Protein AF-A0A9D6WHY3-F1 (afdb_monomer)

pLDDT: mean 77.27, std 16.1, range [36.31, 94.44]

Sequence (104 aa):
MLLSKRPSTLPDSPIEQLHNYYERKVIDAVRARNLAVDGDTFVDIVCIALNELPAKYIRHDVDMAFYSDPTELAAMNAKVERAIDLAVGRVASAQWGRGNESGA

Nearest PDB structures (foldseek):
  4wai-assembly2_C  TM=5.567E-01  e=8.431E-02  Bacillus subtilis subsp. subtilis str. 168
  3t6g-assembly2_D  TM=3.092E-01  e=9.379E+00  Homo sapiens

Secondary structure (DSSP, 8-state):
-------S--S--TTTT-EETHHHHHHHHHHHTT--SSHHHHHHHHHHHHHHSPP-EES-HHHHHHHS-HHHHHHHHHHHHHHHHHHHHHHHHHHHHHTTSS--

Mean predicted aligned error: 10.49 Å

Structure (mmCIF, N/CA/C/O backbone):
data_AF-A0A9D6WHY3-F1
#
_entry.id   AF-A0A9D6WHY3-F1
#
loop_
_atom_site.group_PDB
_atom_site.id
_atom_site.type_symbol
_atom_site.label_atom_id
_atom_site.label_alt_id
_atom_site.label_comp_id
_atom_site.label_asym_id
_atom_site.label_entity_id
_atom_site.label_seq_id
_atom_site.pdbx_PDB_ins_code
_atom_site.Cartn_x
_atom_site.Cartn_y
_atom_site.Cartn_z
_atom_site.occupancy
_atom_site.B_iso_or_equiv
_atom_site.auth_seq_id
_atom_site.auth_comp_id
_atom_site.auth_asym_id
_atom_site.auth_atom_id
_atom_site.pdbx_PDB_model_num
ATOM 1 N N . MET A 1 1 ? 22.311 23.045 -5.865 1.00 39.00 1 MET A N 1
ATOM 2 C CA . MET A 1 1 ? 21.759 23.208 -4.501 1.00 39.00 1 MET A CA 1
ATOM 3 C C . MET A 1 1 ? 21.792 21.855 -3.815 1.00 39.00 1 MET A C 1
ATOM 5 O O . MET A 1 1 ? 21.425 20.866 -4.429 1.00 39.00 1 MET A O 1
ATOM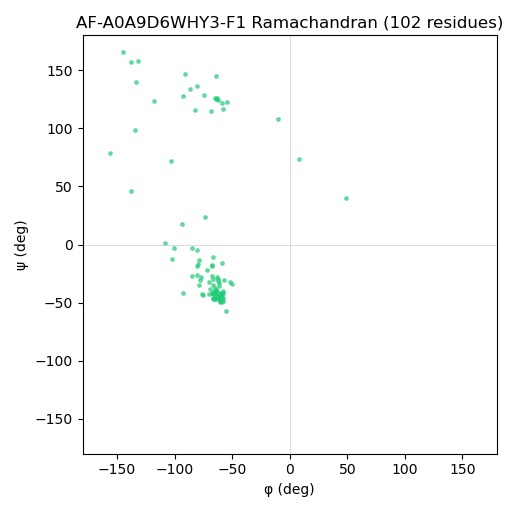 9 N N . LEU A 1 2 ? 22.353 21.814 -2.609 1.00 45.25 2 LEU A N 1
ATOM 10 C CA . LEU A 1 2 ? 22.738 20.611 -1.871 1.00 45.25 2 LEU A CA 1
ATOM 11 C C . LEU A 1 2 ? 21.513 19.798 -1.417 1.00 45.25 2 LEU A C 1
ATOM 13 O O . LEU A 1 2 ? 20.802 20.232 -0.520 1.00 45.25 2 LEU A O 1
ATOM 17 N N . LEU A 1 3 ? 21.333 18.584 -1.937 1.00 50.06 3 LEU A N 1
ATOM 18 C CA . LEU A 1 3 ? 20.670 17.510 -1.189 1.00 50.06 3 LEU A CA 1
ATOM 19 C C . LEU A 1 3 ? 21.763 16.565 -0.702 1.00 50.06 3 LEU A C 1
ATOM 21 O O . LEU A 1 3 ? 22.004 15.480 -1.224 1.00 50.06 3 LEU A O 1
ATOM 25 N N . SER A 1 4 ? 22.488 17.093 0.286 1.00 45.47 4 SER A N 1
ATOM 26 C CA . SER A 1 4 ? 23.401 16.342 1.12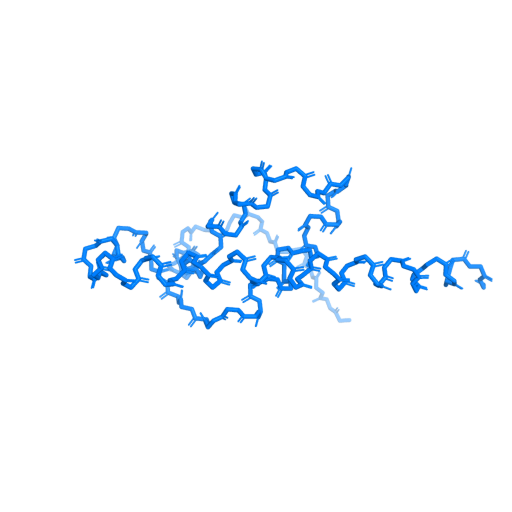7 1.00 45.47 4 SER A CA 1
ATOM 27 C C . SER A 1 4 ? 22.630 15.184 1.749 1.00 45.47 4 SER A C 1
ATOM 29 O O . SER A 1 4 ? 21.593 15.391 2.380 1.00 45.47 4 SER A O 1
ATOM 31 N N . LYS A 1 5 ? 23.140 13.979 1.495 1.00 50.47 5 LYS A N 1
ATOM 32 C CA . LYS A 1 5 ? 22.901 12.716 2.197 1.00 50.47 5 LYS A CA 1
ATOM 33 C C . LYS A 1 5 ? 22.134 12.925 3.508 1.00 50.47 5 LYS A C 1
ATOM 35 O O . LYS A 1 5 ? 22.708 13.440 4.465 1.00 50.47 5 LYS A O 1
ATOM 40 N N . ARG A 1 6 ? 20.855 12.525 3.556 1.00 52.81 6 ARG A N 1
ATOM 41 C CA . ARG A 1 6 ? 20.142 12.415 4.836 1.00 52.81 6 ARG A CA 1
ATOM 42 C C . ARG A 1 6 ? 20.938 11.426 5.697 1.00 52.81 6 ARG A C 1
ATOM 44 O O . ARG A 1 6 ? 21.090 10.281 5.269 1.00 52.81 6 ARG A O 1
ATOM 51 N N . PRO A 1 7 ? 21.504 11.845 6.838 1.00 47.41 7 PRO A N 1
ATOM 52 C CA . PRO A 1 7 ? 22.205 10.926 7.718 1.00 47.41 7 PRO A CA 1
ATOM 53 C C . PRO A 1 7 ? 21.191 9.908 8.248 1.00 47.41 7 PRO A C 1
ATOM 55 O O . PRO A 1 7 ? 20.144 10.274 8.774 1.00 47.41 7 PRO A O 1
ATOM 58 N N . SER A 1 8 ? 21.495 8.629 8.054 1.00 56.62 8 SER A N 1
ATOM 59 C CA . SER A 1 8 ? 20.616 7.473 8.251 1.00 56.62 8 SER A CA 1
ATOM 60 C C . SER A 1 8 ? 20.345 7.095 9.713 1.00 56.62 8 SER A C 1
ATOM 62 O O . SER A 1 8 ? 20.020 5.947 9.981 1.00 56.62 8 SER A O 1
ATOM 64 N N . THR A 1 9 ? 20.468 8.023 10.661 1.00 59.62 9 THR A N 1
ATOM 65 C CA . THR A 1 9 ? 20.156 7.785 12.078 1.00 59.62 9 THR A CA 1
ATOM 66 C C . THR A 1 9 ? 19.829 9.115 12.764 1.00 59.62 9 THR A C 1
ATOM 68 O O . THR A 1 9 ? 20.684 9.696 13.439 1.00 59.62 9 THR A O 1
ATOM 71 N N . LEU A 1 10 ? 18.613 9.635 12.574 1.00 56.22 10 LEU A N 1
ATOM 72 C CA . LEU A 1 10 ? 18.037 10.518 13.588 1.00 56.22 10 LEU A CA 1
ATOM 73 C C . LEU A 1 10 ? 17.467 9.632 14.711 1.00 56.22 10 LEU A C 1
ATOM 75 O O . LEU A 1 10 ? 16.860 8.609 14.408 1.00 56.22 10 LEU A O 1
ATOM 79 N N . PRO A 1 11 ? 17.684 9.974 15.991 1.00 54.66 11 PRO A N 1
ATOM 80 C CA . PRO A 1 11 ? 17.040 9.282 17.102 1.00 54.66 11 PRO A CA 1
ATOM 81 C C . PRO A 1 11 ? 15.524 9.489 17.017 1.00 54.66 11 PRO A C 1
ATOM 83 O O . PRO A 1 11 ? 15.092 10.638 16.922 1.00 54.66 11 PRO A O 1
ATOM 86 N N . ASP A 1 12 ? 14.776 8.379 17.025 1.00 60.88 12 ASP A N 1
ATOM 87 C CA . ASP A 1 12 ? 13.312 8.233 17.061 1.00 60.88 12 ASP A CA 1
ATOM 88 C C . ASP A 1 12 ? 12.544 9.549 1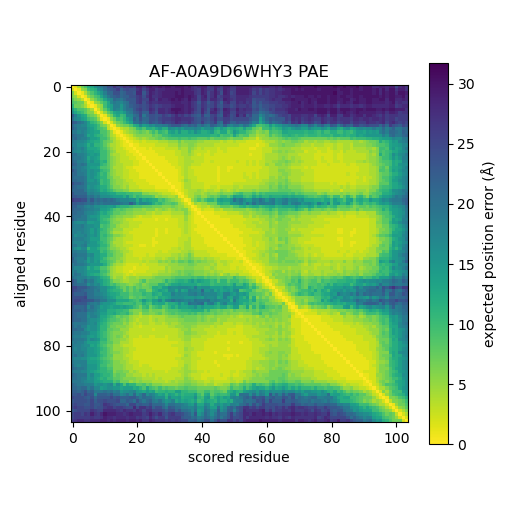6.897 1.00 60.88 12 ASP A C 1
ATOM 90 O O . ASP A 1 12 ? 11.980 10.096 17.854 1.00 60.88 12 ASP A O 1
ATOM 94 N N . SER A 1 13 ? 12.523 10.091 15.675 1.00 63.47 13 SER A N 1
ATOM 95 C CA . SER A 1 13 ? 11.670 11.244 15.426 1.00 63.47 13 SER A CA 1
ATOM 96 C C . SER A 1 13 ? 10.230 10.762 15.590 1.00 63.47 13 SER A C 1
ATOM 98 O O . SER A 1 13 ? 9.832 9.807 14.921 1.00 63.47 13 SER A O 1
ATOM 100 N N . PRO A 1 14 ? 9.397 11.397 16.432 1.00 65.75 14 PRO A N 1
ATOM 101 C CA . PRO A 1 14 ? 8.013 10.964 16.625 1.00 65.75 14 PRO A CA 1
ATOM 102 C C . PRO A 1 14 ? 7.199 10.972 15.318 1.00 65.75 14 PRO A C 1
ATOM 104 O O . PRO A 1 14 ? 6.146 10.344 15.246 1.00 65.75 14 PRO A O 1
ATOM 107 N N . ILE A 1 15 ? 7.699 11.649 14.279 1.00 71.12 15 ILE A N 1
ATOM 108 C CA . ILE A 1 15 ? 7.117 11.702 12.936 1.00 71.12 15 ILE A CA 1
ATOM 109 C C . ILE A 1 15 ? 7.401 10.420 12.134 1.00 71.12 15 ILE A C 1
ATOM 111 O O . ILE A 1 15 ? 6.579 10.051 11.308 1.00 71.12 15 ILE A O 1
ATOM 115 N N . GLU A 1 16 ? 8.495 9.694 12.389 1.00 71.81 16 GLU A N 1
ATOM 116 C CA . GLU A 1 16 ? 8.810 8.423 11.700 1.00 71.81 16 GLU A CA 1
ATOM 117 C C . GLU A 1 16 ? 7.828 7.299 12.056 1.00 71.81 16 GLU A C 1
ATOM 119 O O . GLU A 1 16 ? 7.713 6.312 11.337 1.00 71.81 16 GLU A O 1
ATOM 124 N N . GLN A 1 17 ? 7.084 7.466 13.151 1.00 78.44 17 GLN A N 1
ATOM 125 C CA . GLN A 1 17 ? 6.012 6.555 13.545 1.00 78.44 17 GLN A CA 1
ATOM 126 C C . GLN A 1 17 ? 4.723 6.812 12.747 1.00 78.44 17 GLN A C 1
ATOM 128 O O . GLN A 1 17 ? 3.847 5.952 12.722 1.00 78.44 17 GLN A O 1
ATOM 133 N N . LEU A 1 18 ? 4.588 7.972 12.089 1.00 85.12 18 LEU A N 1
ATOM 134 C CA . LEU A 1 18 ? 3.437 8.291 11.248 1.00 85.12 18 LEU A CA 1
ATOM 135 C C . LEU A 1 18 ? 3.614 7.670 9.865 1.00 85.12 18 LEU A C 1
ATOM 137 O O . LEU A 1 18 ? 4.488 8.063 9.098 1.00 85.12 18 LEU A O 1
ATOM 141 N N . HIS A 1 19 ? 2.734 6.740 9.532 1.00 86.94 19 HIS A N 1
ATOM 142 C CA . HIS A 1 19 ? 2.730 6.051 8.247 1.00 86.94 19 HIS A CA 1
ATOM 143 C C . HIS A 1 19 ? 1.299 5.919 7.740 1.00 86.94 19 HIS A C 1
ATOM 145 O O . HIS A 1 19 ? 0.337 6.004 8.512 1.00 86.94 19 HIS A O 1
ATOM 151 N N . ASN A 1 20 ? 1.129 5.758 6.430 1.00 89.81 20 ASN A N 1
ATOM 152 C CA . ASN A 1 20 ? -0.189 5.512 5.873 1.00 89.81 20 ASN A CA 1
ATOM 153 C C . ASN A 1 20 ? -0.601 4.064 6.177 1.00 89.81 20 ASN A C 1
ATOM 155 O O . ASN A 1 20 ? 0.123 3.116 5.885 1.00 89.81 20 ASN A O 1
ATOM 159 N N . TYR A 1 21 ? -1.798 3.893 6.734 1.00 88.75 21 TYR A N 1
ATOM 160 C CA . TYR A 1 21 ? -2.386 2.602 7.089 1.00 88.75 21 TYR A CA 1
ATOM 161 C C . TYR A 1 21 ? -2.342 1.580 5.944 1.00 88.75 21 TYR A C 1
ATOM 163 O O . TYR A 1 21 ? -2.211 0.374 6.162 1.00 88.75 21 TYR A O 1
ATOM 171 N N . TYR A 1 22 ? -2.465 2.052 4.703 1.00 90.56 22 TYR A N 1
ATOM 172 C CA . TYR A 1 22 ? -2.480 1.179 3.537 1.00 90.56 22 TYR A CA 1
ATOM 173 C C . TYR A 1 22 ? -1.091 0.698 3.100 1.00 90.56 22 TYR A C 1
ATOM 175 O O . TYR A 1 22 ? -1.034 -0.252 2.325 1.00 90.56 22 TYR A O 1
ATOM 183 N N . GLU A 1 23 ? 0.012 1.278 3.591 1.00 90.31 23 GLU A N 1
ATOM 184 C CA . GLU A 1 23 ? 1.376 0.930 3.154 1.00 90.31 23 GLU A CA 1
ATOM 185 C C . GLU A 1 23 ? 1.658 -0.561 3.297 1.00 90.31 23 GLU A C 1
ATOM 187 O O . GLU A 1 23 ? 1.936 -1.240 2.307 1.00 90.31 23 GLU A O 1
ATOM 192 N N . ARG A 1 24 ? 1.507 -1.095 4.513 1.00 89.19 24 ARG A N 1
ATOM 193 C CA . ARG A 1 24 ? 1.762 -2.511 4.796 1.00 89.19 24 ARG A CA 1
ATOM 194 C C . ARG A 1 24 ? 0.851 -3.419 3.967 1.00 89.19 24 ARG A C 1
ATOM 196 O O . ARG A 1 24 ? 1.322 -4.359 3.340 1.00 89.19 24 ARG A O 1
ATOM 203 N N . LYS A 1 25 ? -0.443 -3.085 3.898 1.00 89.75 25 LYS A N 1
ATOM 204 C CA . LYS A 1 25 ? -1.452 -3.855 3.152 1.00 89.75 25 LYS A CA 1
ATOM 205 C C . LYS A 1 25 ? -1.134 -3.939 1.663 1.00 89.75 25 LYS A C 1
ATOM 207 O O . LYS A 1 25 ? -1.212 -5.020 1.092 1.00 89.75 25 LYS A O 1
ATOM 212 N N . VAL A 1 26 ? -0.780 -2.813 1.046 1.00 91.81 26 VAL A N 1
ATOM 213 C CA . VAL A 1 26 ? -0.427 -2.753 -0.376 1.00 91.8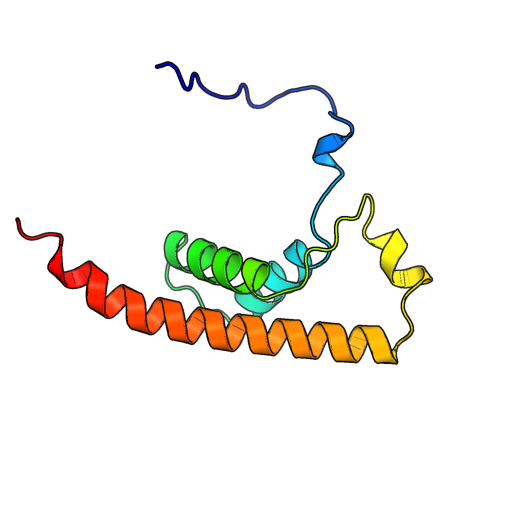1 26 VAL A CA 1
ATOM 214 C C . VAL A 1 26 ? 0.865 -3.528 -0.629 1.00 91.81 26 VAL A C 1
ATOM 216 O O . VAL A 1 26 ? 0.902 -4.355 -1.533 1.00 91.81 26 VAL A O 1
ATOM 219 N N . ILE A 1 27 ? 1.900 -3.319 0.189 1.00 91.62 27 ILE A N 1
ATOM 220 C CA . ILE A 1 27 ? 3.188 -4.022 0.068 1.00 91.62 27 ILE A CA 1
ATOM 221 C C . ILE A 1 27 ? 2.994 -5.539 0.153 1.00 91.62 27 ILE A C 1
ATOM 223 O O . ILE A 1 27 ? 3.494 -6.272 -0.702 1.00 91.62 27 ILE A O 1
ATOM 227 N N . ASP A 1 28 ? 2.254 -6.008 1.156 1.00 90.94 28 ASP A N 1
ATOM 228 C CA . ASP A 1 28 ? 2.019 -7.433 1.372 1.00 90.94 28 ASP A CA 1
ATOM 229 C C . ASP A 1 28 ? 1.170 -8.037 0.247 1.00 90.94 28 ASP A C 1
ATOM 231 O O . ASP A 1 28 ? 1.495 -9.115 -0.249 1.00 90.94 28 ASP A O 1
ATOM 235 N N . ALA A 1 29 ? 0.141 -7.327 -0.225 1.00 90.44 29 ALA A N 1
ATOM 236 C CA . ALA A 1 29 ? -0.693 -7.777 -1.338 1.00 90.44 29 ALA A CA 1
ATOM 237 C C . ALA A 1 29 ? 0.086 -7.853 -2.664 1.00 90.44 29 ALA A C 1
ATOM 239 O O . ALA A 1 29 ? -0.028 -8.839 -3.394 1.00 90.44 29 ALA A O 1
ATOM 240 N N . VAL A 1 30 ? 0.929 -6.860 -2.969 1.00 89.38 30 VAL A N 1
ATOM 241 C CA . VAL A 1 30 ? 1.774 -6.874 -4.177 1.00 89.38 30 VAL A CA 1
ATOM 242 C C . VAL A 1 30 ? 2.797 -8.013 -4.112 1.00 89.38 30 VAL A C 1
ATOM 244 O O . VAL A 1 30 ? 2.989 -8.716 -5.107 1.00 89.38 30 VAL A O 1
ATOM 247 N N . ARG A 1 31 ? 3.407 -8.252 -2.940 1.00 89.31 31 ARG A N 1
ATOM 248 C CA . ARG A 1 31 ? 4.317 -9.391 -2.717 1.00 89.31 31 ARG A CA 1
ATOM 249 C C . ARG A 1 31 ? 3.610 -10.732 -2.875 1.00 89.31 31 ARG A C 1
ATOM 251 O O . ARG A 1 31 ? 4.124 -11.604 -3.568 1.00 89.31 31 ARG A O 1
ATOM 258 N N . ALA A 1 32 ? 2.429 -10.889 -2.279 1.00 88.25 32 ALA A N 1
ATOM 259 C CA . ALA A 1 32 ? 1.651 -12.126 -2.345 1.00 88.25 32 ALA A CA 1
ATOM 260 C C . ALA A 1 32 ? 1.250 -12.494 -3.782 1.00 88.25 32 ALA A C 1
ATOM 262 O O . ALA A 1 32 ? 1.188 -13.671 -4.128 1.00 88.25 32 ALA A O 1
ATOM 263 N N . ARG A 1 33 ? 1.006 -11.490 -4.629 1.00 85.62 33 ARG A N 1
ATOM 264 C CA . ARG A 1 33 ? 0.637 -11.676 -6.037 1.00 85.62 33 ARG A CA 1
ATOM 265 C C . ARG A 1 33 ? 1.847 -11.853 -6.977 1.00 85.62 33 ARG A C 1
ATOM 267 O O . ARG A 1 33 ? 1.640 -12.066 -8.167 1.00 85.62 33 ARG A O 1
ATOM 274 N N . ASN A 1 34 ? 3.085 -11.765 -6.473 1.00 82.38 34 ASN A N 1
ATOM 275 C CA . ASN A 1 34 ? 4.335 -11.880 -7.243 1.00 82.38 34 ASN A CA 1
ATOM 276 C C . ASN A 1 34 ? 4.359 -11.003 -8.520 1.00 82.38 34 ASN A C 1
ATOM 278 O O . ASN A 1 34 ? 4.807 -11.435 -9.580 1.00 82.38 34 ASN A O 1
ATOM 282 N N . LEU A 1 35 ? 3.824 -9.778 -8.423 1.00 71.19 35 LEU A N 1
ATOM 283 C CA . LEU A 1 35 ? 3.549 -8.895 -9.570 1.00 71.19 35 LEU A CA 1
ATOM 284 C C . LEU A 1 35 ? 4.765 -8.120 -10.099 1.00 71.19 35 LEU A C 1
ATOM 286 O O . LEU A 1 35 ? 4.638 -7.405 -11.090 1.00 71.19 35 LEU A O 1
ATOM 290 N N . ALA A 1 36 ? 5.923 -8.215 -9.445 1.00 66.81 36 ALA A N 1
ATOM 291 C CA . ALA A 1 36 ? 7.101 -7.428 -9.787 1.00 66.81 36 ALA A CA 1
ATOM 292 C C . ALA A 1 36 ? 8.263 -8.332 -10.209 1.00 66.81 36 ALA A C 1
ATOM 294 O O . ALA A 1 36 ? 8.681 -9.212 -9.460 1.00 66.81 36 ALA A O 1
ATOM 295 N N . VAL A 1 37 ? 8.779 -8.087 -11.415 1.00 65.62 37 VAL A N 1
ATOM 296 C CA . VAL A 1 37 ? 9.948 -8.781 -11.981 1.00 65.62 37 VAL A CA 1
ATOM 297 C C . VAL A 1 37 ? 11.254 -8.191 -11.427 1.00 65.62 37 VAL A C 1
ATOM 299 O O . VAL A 1 37 ? 12.260 -8.889 -11.324 1.00 65.62 37 VAL A O 1
ATOM 302 N N . ASP A 1 38 ? 11.219 -6.920 -11.020 1.00 79.12 38 ASP A N 1
ATOM 303 C CA . ASP A 1 38 ? 12.345 -6.146 -10.504 1.00 79.12 38 ASP A CA 1
ATOM 304 C C . ASP A 1 38 ? 11.904 -5.162 -9.398 1.00 79.12 38 ASP A C 1
ATOM 306 O O . ASP A 1 38 ? 10.713 -4.901 -9.192 1.00 79.12 38 ASP A O 1
ATOM 310 N N . GLY A 1 39 ? 12.881 -4.631 -8.656 1.00 82.50 39 GLY A N 1
ATOM 311 C CA . GLY A 1 39 ? 12.642 -3.736 -7.522 1.00 82.50 39 GLY A CA 1
ATOM 312 C C . GLY A 1 39 ? 12.045 -2.378 -7.901 1.00 82.50 39 GLY A C 1
ATOM 313 O O . GLY A 1 39 ? 11.277 -1.831 -7.111 1.00 82.50 39 GLY A O 1
ATOM 314 N N . ASP A 1 40 ? 12.326 -1.864 -9.099 1.00 85.50 40 ASP A N 1
ATOM 315 C CA . ASP A 1 40 ? 11.807 -0.567 -9.545 1.00 85.50 40 ASP A CA 1
ATOM 316 C C . ASP A 1 40 ? 10.329 -0.697 -9.929 1.00 85.50 40 ASP A C 1
ATOM 318 O O . ASP A 1 40 ? 9.496 0.086 -9.473 1.00 85.50 40 ASP A O 1
ATOM 322 N N . THR A 1 41 ? 9.969 -1.764 -10.651 1.00 86.19 41 THR A N 1
ATOM 323 C CA . THR A 1 41 ? 8.572 -2.114 -10.950 1.00 86.19 41 THR A CA 1
ATOM 324 C C . THR A 1 41 ? 7.755 -2.304 -9.671 1.00 86.19 41 THR A C 1
ATOM 326 O O . THR A 1 41 ? 6.608 -1.863 -9.594 1.00 86.19 41 THR A O 1
ATOM 329 N N . PHE A 1 42 ? 8.335 -2.925 -8.637 1.00 89.00 42 PHE A N 1
ATOM 330 C CA . PHE A 1 42 ? 7.669 -3.069 -7.341 1.00 89.00 42 PHE A CA 1
ATOM 331 C C . PHE A 1 42 ? 7.336 -1.707 -6.716 1.00 89.00 42 PHE A C 1
ATOM 333 O O . PHE A 1 42 ? 6.200 -1.479 -6.297 1.00 89.00 42 PHE A O 1
ATOM 340 N N . VAL A 1 43 ? 8.314 -0.798 -6.668 1.00 90.00 43 VAL A N 1
ATOM 341 C CA . VAL A 1 43 ? 8.137 0.542 -6.091 1.00 90.00 43 VAL A CA 1
ATOM 342 C C . VAL A 1 43 ? 7.129 1.361 -6.899 1.00 90.00 43 VAL A C 1
ATOM 344 O O . VAL A 1 43 ? 6.279 2.020 -6.298 1.00 90.00 43 VAL A O 1
ATOM 347 N N . AS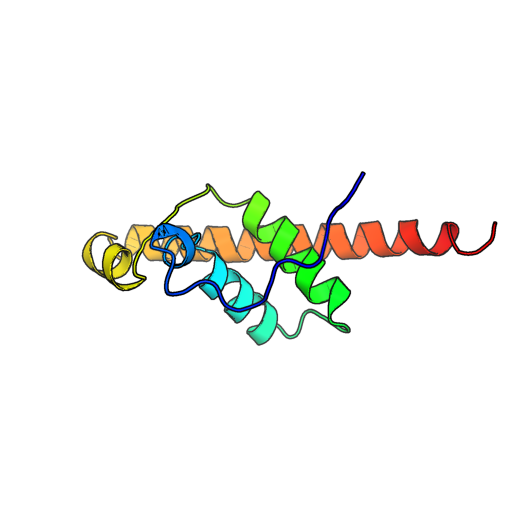P A 1 44 ? 7.157 1.269 -8.231 1.00 90.19 44 ASP A N 1
ATOM 348 C CA . ASP A 1 44 ? 6.204 1.949 -9.114 1.00 90.19 44 ASP A CA 1
ATOM 349 C C . ASP A 1 44 ? 4.760 1.492 -8.847 1.00 90.19 44 ASP A C 1
ATOM 351 O O . ASP A 1 44 ? 3.868 2.326 -8.657 1.00 90.19 44 ASP A O 1
ATOM 355 N N . ILE A 1 45 ? 4.523 0.176 -8.764 1.00 90.88 45 ILE A N 1
ATOM 356 C CA . ILE A 1 45 ? 3.192 -0.380 -8.471 1.00 90.88 45 ILE A CA 1
ATOM 357 C C . ILE A 1 45 ? 2.708 0.095 -7.097 1.00 90.88 45 ILE A C 1
ATOM 359 O O . ILE A 1 45 ? 1.577 0.569 -6.975 1.00 90.88 45 ILE A O 1
ATOM 363 N N . VAL A 1 46 ? 3.553 -0.005 -6.065 1.00 92.31 46 VAL A N 1
ATOM 364 C CA . VAL A 1 46 ? 3.192 0.396 -4.696 1.00 92.31 46 VAL A CA 1
ATOM 365 C C . VAL A 1 46 ? 2.888 1.894 -4.624 1.00 92.31 46 VAL A C 1
ATOM 367 O O . VAL A 1 46 ? 1.878 2.280 -4.038 1.00 92.31 46 VAL A O 1
ATOM 370 N N . CYS A 1 47 ? 3.709 2.739 -5.250 1.00 92.31 47 CYS A N 1
ATOM 371 C CA . CYS A 1 47 ? 3.520 4.189 -5.272 1.00 92.31 47 CYS A CA 1
ATOM 372 C C . CYS A 1 47 ? 2.187 4.575 -5.926 1.00 92.31 47 CYS A C 1
ATOM 374 O O . CYS A 1 47 ? 1.407 5.342 -5.357 1.00 92.31 47 CYS A O 1
ATOM 376 N N . ILE A 1 48 ? 1.886 4.004 -7.096 1.00 93.06 48 ILE A N 1
ATOM 377 C CA . ILE A 1 48 ? 0.635 4.287 -7.808 1.00 93.06 48 ILE A CA 1
ATOM 378 C C . ILE A 1 48 ? -0.565 3.782 -7.000 1.00 93.06 48 ILE A C 1
ATOM 380 O O . ILE A 1 48 ? -1.534 4.521 -6.837 1.00 93.06 48 ILE A O 1
ATOM 384 N N . ALA A 1 49 ? -0.499 2.566 -6.453 1.00 94.00 49 ALA A 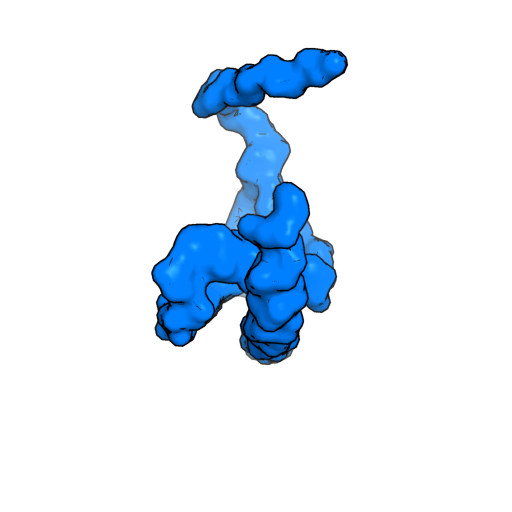N 1
ATOM 385 C CA . ALA A 1 49 ? -1.590 2.002 -5.662 1.00 94.00 49 ALA A CA 1
ATOM 386 C C . ALA A 1 49 ? -1.877 2.824 -4.394 1.00 94.00 49 ALA A C 1
ATOM 388 O O . ALA A 1 49 ? -3.039 3.054 -4.063 1.00 94.00 49 ALA A O 1
ATOM 389 N N . LEU A 1 50 ? -0.844 3.310 -3.696 1.00 93.44 50 LEU A N 1
ATOM 390 C CA . LEU A 1 50 ? -1.021 4.150 -2.507 1.00 93.44 50 LEU A CA 1
ATOM 391 C C . LEU A 1 50 ? -1.645 5.509 -2.830 1.00 93.44 50 LEU A C 1
ATOM 393 O O . LEU A 1 50 ? -2.449 5.997 -2.039 1.00 93.44 50 LEU A O 1
ATOM 397 N N . ASN A 1 51 ? -1.325 6.087 -3.988 1.00 93.19 51 ASN A N 1
ATOM 398 C CA . ASN A 1 51 ? -1.891 7.364 -4.427 1.00 93.19 51 ASN A CA 1
ATOM 399 C C . ASN A 1 51 ? -3.366 7.264 -4.853 1.00 93.19 51 ASN A C 1
ATOM 401 O O . ASN A 1 51 ? -4.075 8.267 -4.839 1.00 93.19 51 ASN A O 1
ATOM 405 N N . GLU A 1 52 ? -3.843 6.071 -5.213 1.00 92.12 52 GLU A N 1
ATOM 406 C CA . GLU A 1 52 ? -5.259 5.817 -5.524 1.00 92.12 52 GLU A CA 1
ATOM 407 C C . GLU A 1 52 ? -6.123 5.632 -4.265 1.00 92.12 52 GLU A C 1
ATOM 409 O O . GLU A 1 52 ? -7.352 5.738 -4.312 1.00 92.12 52 GLU A O 1
ATOM 414 N N . LEU A 1 53 ? -5.501 5.345 -3.121 1.00 90.94 53 LEU A N 1
ATOM 415 C CA . LEU A 1 53 ? -6.195 5.135 -1.857 1.00 90.94 53 LEU A CA 1
ATOM 416 C C . LEU A 1 53 ? -6.313 6.453 -1.079 1.00 90.94 53 LEU A C 1
ATOM 418 O O . LEU A 1 53 ? -5.411 7.290 -1.116 1.00 90.94 53 LEU A O 1
ATOM 422 N N . PRO A 1 54 ? -7.406 6.660 -0.320 1.00 88.00 54 PRO A N 1
ATOM 423 C CA . PRO A 1 54 ? -7.521 7.841 0.524 1.00 88.00 54 PRO A CA 1
ATOM 424 C C . PRO A 1 54 ? -6.403 7.833 1.572 1.00 88.00 54 PRO A C 1
ATOM 426 O O . PRO A 1 54 ? -6.279 6.872 2.333 1.00 88.00 54 PRO A O 1
ATOM 429 N N . ALA A 1 55 ? -5.607 8.902 1.632 1.00 86.44 55 ALA A N 1
ATOM 430 C CA . ALA A 1 55 ? -4.519 9.009 2.596 1.00 86.44 55 ALA A CA 1
ATOM 431 C C . ALA A 1 55 ? -5.059 8.899 4.033 1.00 86.44 55 ALA A C 1
ATOM 433 O O . ALA A 1 55 ? -5.914 9.684 4.449 1.00 86.44 55 ALA A O 1
ATOM 434 N N . LYS A 1 56 ? -4.568 7.913 4.792 1.00 87.50 56 LYS A N 1
ATOM 435 C CA . LYS A 1 56 ? -4.961 7.682 6.186 1.00 87.50 56 LYS A CA 1
ATOM 436 C C . LYS A 1 56 ? -3.716 7.425 7.027 1.00 87.50 56 LYS A C 1
ATOM 438 O O . LYS A 1 56 ? -3.209 6.310 7.045 1.00 87.50 56 LYS A O 1
ATOM 443 N N . TYR A 1 57 ? -3.231 8.456 7.711 1.00 88.44 57 TYR A N 1
ATOM 444 C CA . TYR A 1 57 ? -2.037 8.361 8.547 1.00 88.44 57 TYR A CA 1
ATOM 445 C C . TYR A 1 57 ? -2.374 7.881 9.954 1.00 88.44 57 TYR A C 1
ATOM 447 O O . TYR A 1 57 ? -3.311 8.375 10.580 1.00 88.44 57 TYR A O 1
ATOM 455 N N . ILE A 1 58 ? -1.589 6.926 10.436 1.00 86.19 58 ILE A N 1
ATOM 456 C CA . ILE A 1 58 ? -1.708 6.321 11.759 1.00 86.19 58 ILE A CA 1
ATOM 457 C C . ILE A 1 58 ? -0.341 6.288 12.434 1.00 86.19 58 ILE A C 1
ATOM 459 O O . ILE A 1 58 ? 0.692 6.341 11.767 1.00 86.19 58 ILE A O 1
ATOM 463 N N . ARG A 1 59 ? -0.343 6.208 13.767 1.00 85.50 59 ARG A N 1
ATOM 464 C CA . ARG A 1 59 ? 0.882 6.033 14.552 1.00 85.50 59 ARG A CA 1
ATOM 465 C C . ARG A 1 59 ? 1.168 4.558 14.819 1.00 85.50 59 ARG A C 1
ATOM 467 O O . ARG A 1 59 ? 2.312 4.131 14.719 1.00 85.50 59 ARG A O 1
ATOM 474 N N . HIS A 1 60 ? 0.135 3.777 15.137 1.00 79.12 60 HIS A N 1
ATOM 475 C CA . HIS A 1 60 ? 0.263 2.339 15.339 1.00 79.12 60 HIS A CA 1
ATOM 476 C C . HIS A 1 60 ? -0.840 1.584 14.598 1.00 79.12 60 HIS A C 1
ATOM 478 O O . HIS A 1 60 ? -2.004 1.977 14.631 1.00 79.12 60 HIS A O 1
ATOM 484 N N . ASP A 1 61 ? -0.495 0.448 13.989 1.00 68.06 61 ASP A N 1
ATOM 485 C CA . ASP A 1 61 ? -1.459 -0.407 13.274 1.00 68.06 61 ASP A CA 1
ATOM 486 C C . ASP A 1 61 ? -2.622 -0.871 14.160 1.00 68.06 61 ASP A C 1
ATOM 488 O O . ASP A 1 61 ? -3.742 -1.069 13.681 1.00 68.06 61 ASP A O 1
ATOM 492 N N . VAL A 1 62 ? -2.359 -1.020 15.464 1.00 67.31 62 VAL A N 1
ATOM 493 C CA . VAL A 1 62 ? -3.364 -1.423 16.453 1.00 67.31 62 VAL A CA 1
ATOM 494 C C . VAL A 1 62 ? -4.492 -0.404 16.574 1.00 67.31 62 VAL A C 1
ATOM 496 O O . VAL A 1 62 ? -5.617 -0.811 16.841 1.00 67.31 62 VAL A O 1
ATOM 499 N N . ASP A 1 63 ? -4.246 0.880 16.296 1.00 65.69 63 ASP A N 1
ATOM 500 C CA . ASP A 1 63 ? -5.272 1.919 16.405 1.00 65.69 63 ASP A CA 1
ATOM 501 C C . ASP A 1 63 ? -6.447 1.601 15.462 1.00 65.69 63 ASP A C 1
ATOM 503 O O . ASP A 1 63 ? -7.605 1.660 15.856 1.00 65.69 63 ASP A O 1
ATOM 507 N N . MET A 1 64 ? -6.185 1.141 14.235 1.00 64.56 64 MET A N 1
ATOM 508 C CA . MET A 1 64 ? -7.256 0.879 13.264 1.00 64.56 64 MET A CA 1
ATOM 509 C C . MET A 1 64 ? -8.020 -0.426 13.501 1.00 64.56 64 MET A C 1
ATOM 511 O O . MET A 1 64 ? -9.211 -0.486 13.189 1.00 64.56 64 MET A O 1
ATOM 515 N N . ALA A 1 65 ? -7.379 -1.462 14.048 1.00 61.88 65 ALA A N 1
ATOM 516 C CA . ALA A 1 65 ? -8.035 -2.747 14.305 1.00 61.88 65 ALA A CA 1
ATOM 517 C C . ALA A 1 65 ? -9.119 -2.655 15.395 1.00 61.88 65 ALA A C 1
ATOM 519 O O . ALA A 1 65 ? -10.074 -3.425 15.364 1.00 61.88 65 ALA A O 1
ATOM 520 N N . PHE A 1 66 ? -8.991 -1.705 16.327 1.00 60.44 66 PHE A N 1
ATOM 521 C CA . PHE A 1 66 ? -9.969 -1.491 17.397 1.00 60.44 66 PHE A CA 1
ATOM 522 C C . PHE A 1 66 ? -11.151 -0.599 16.990 1.00 60.44 66 PHE A C 1
ATOM 524 O O . PHE A 1 66 ? -12.230 -0.751 17.558 1.00 60.44 66 PHE A O 1
ATOM 531 N N . TYR A 1 67 ? -10.971 0.313 16.026 1.00 60.53 67 TYR A N 1
ATOM 532 C CA . TYR A 1 67 ? -12.012 1.280 15.635 1.00 60.53 67 TYR A CA 1
ATOM 533 C C . TYR A 1 67 ? -12.752 0.941 14.335 1.00 60.53 67 TYR A C 1
ATOM 535 O O . TYR A 1 67 ? -13.773 1.566 14.058 1.00 60.53 67 TYR A O 1
ATOM 543 N N . SER A 1 68 ? -12.265 -0.013 13.536 1.00 67.38 68 SER A N 1
ATOM 544 C CA . SER A 1 68 ? -12.890 -0.340 12.248 1.00 67.38 68 SER A CA 1
ATOM 545 C C . SER A 1 68 ? -13.899 -1.475 12.396 1.00 67.38 68 SER A C 1
ATOM 547 O O . SER A 1 68 ? -13.563 -2.556 12.882 1.00 67.38 68 SER A O 1
ATOM 549 N N . ASP A 1 69 ? -15.120 -1.258 11.914 1.00 80.06 69 ASP A N 1
ATOM 550 C CA . ASP A 1 69 ? -16.111 -2.325 11.783 1.00 80.06 69 ASP A CA 1
ATOM 551 C C . ASP A 1 69 ? -15.624 -3.382 10.761 1.00 80.06 69 ASP A C 1
ATOM 553 O O . ASP A 1 69 ? -14.993 -3.021 9.757 1.00 80.06 69 ASP A O 1
ATOM 557 N N . PRO A 1 70 ? -15.905 -4.686 10.953 1.00 78.94 70 PRO A N 1
ATOM 558 C CA . PRO A 1 70 ? -15.536 -5.731 9.994 1.00 78.94 70 PRO A CA 1
ATOM 559 C C . PRO A 1 70 ? -15.984 -5.444 8.552 1.00 78.94 70 PRO A C 1
ATOM 561 O O . PRO A 1 70 ? -15.292 -5.812 7.599 1.00 78.94 70 PRO A O 1
ATOM 564 N N . THR A 1 71 ? -17.116 -4.758 8.375 1.00 83.25 71 THR A N 1
ATOM 565 C CA . THR A 1 71 ? -17.613 -4.347 7.056 1.00 83.25 71 THR A CA 1
ATOM 566 C C . THR A 1 71 ? -16.744 -3.262 6.419 1.00 83.25 71 THR A C 1
ATOM 568 O O . THR A 1 71 ? -16.465 -3.323 5.217 1.00 83.25 71 THR A O 1
ATOM 571 N N . GLU A 1 72 ? -16.242 -2.309 7.209 1.00 83.19 72 GLU A N 1
ATOM 572 C CA . GLU A 1 72 ? -15.315 -1.278 6.740 1.00 83.19 72 GLU A CA 1
ATOM 573 C C . GLU A 1 72 ? -13.981 -1.908 6.334 1.00 83.19 72 GLU A C 1
ATOM 575 O O . GLU A 1 72 ? -13.469 -1.613 5.254 1.00 83.19 72 GLU A O 1
ATOM 580 N N . LEU A 1 73 ? -13.463 -2.852 7.127 1.00 82.88 73 LEU A N 1
ATOM 581 C CA . LEU A 1 73 ? -12.237 -3.586 6.800 1.00 82.88 73 LEU A CA 1
ATOM 582 C C . LEU A 1 73 ? -12.359 -4.350 5.475 1.00 82.88 73 LEU A C 1
ATOM 584 O O . LEU A 1 73 ? -11.446 -4.299 4.647 1.00 82.88 73 LEU A O 1
ATOM 588 N N . ALA A 1 74 ? -13.491 -5.018 5.241 1.00 86.00 74 ALA A N 1
ATOM 589 C CA . ALA A 1 74 ? -13.753 -5.702 3.977 1.00 86.00 74 ALA A CA 1
ATOM 590 C C . ALA A 1 74 ? -13.795 -4.717 2.795 1.00 86.00 74 ALA A C 1
ATOM 592 O O . ALA A 1 74 ? -13.164 -4.956 1.762 1.00 86.00 74 ALA A O 1
ATOM 593 N N . ALA A 1 75 ? -14.471 -3.575 2.957 1.00 88.12 75 ALA A N 1
ATOM 594 C CA . ALA A 1 75 ? -14.533 -2.537 1.931 1.00 88.12 75 ALA A CA 1
ATOM 595 C C . ALA A 1 75 ? -13.160 -1.898 1.655 1.00 88.12 75 ALA A C 1
ATOM 597 O O . ALA A 1 75 ? -12.837 -1.596 0.504 1.00 88.12 75 ALA A O 1
ATOM 598 N N . MET A 1 76 ? -12.340 -1.702 2.689 1.00 87.44 76 MET A N 1
ATOM 599 C CA . MET A 1 76 ? -10.970 -1.199 2.572 1.00 87.44 76 MET A CA 1
ATOM 600 C C . MET A 1 76 ? -10.086 -2.181 1.810 1.00 87.44 76 MET A C 1
ATOM 602 O O . MET A 1 76 ? -9.410 -1.771 0.871 1.00 87.44 76 MET A O 1
ATOM 606 N N . ASN A 1 77 ? -10.136 -3.472 2.147 1.00 87.38 77 ASN A N 1
ATOM 607 C CA . ASN A 1 77 ? -9.389 -4.493 1.415 1.00 87.38 77 ASN A CA 1
ATOM 608 C C . ASN A 1 77 ? -9.824 -4.531 -0.063 1.00 87.38 77 ASN A C 1
ATOM 610 O O . ASN A 1 77 ? -8.978 -4.479 -0.946 1.00 87.38 77 ASN A O 1
ATOM 614 N N . ALA A 1 78 ? -11.127 -4.483 -0.361 1.00 90.81 78 ALA A N 1
ATOM 615 C CA . ALA A 1 78 ? -11.611 -4.421 -1.745 1.00 90.81 78 ALA A CA 1
ATOM 616 C C . ALA A 1 78 ? -11.155 -3.157 -2.508 1.00 90.81 78 ALA A C 1
ATOM 618 O O . ALA A 1 78 ? -11.006 -3.180 -3.731 1.00 90.81 78 ALA A O 1
ATOM 619 N N . LYS A 1 79 ? -10.942 -2.027 -1.820 1.00 92.06 79 LYS A N 1
ATOM 620 C CA . LYS A 1 79 ? -10.329 -0.831 -2.425 1.00 92.06 79 LYS A CA 1
ATOM 621 C C . LYS A 1 79 ? -8.846 -1.050 -2.720 1.00 92.06 79 LYS A C 1
ATOM 623 O O . LYS A 1 79 ? -8.413 -0.670 -3.800 1.00 92.06 79 LYS A O 1
ATOM 628 N N . VAL A 1 80 ? -8.108 -1.677 -1.802 1.00 91.88 80 VAL A N 1
ATOM 629 C CA . VAL A 1 80 ? -6.686 -2.013 -1.986 1.00 91.88 80 VAL A CA 1
ATOM 630 C C . VAL A 1 80 ? -6.500 -2.905 -3.210 1.00 91.88 80 VAL A C 1
ATOM 632 O O . VAL A 1 80 ? -5.710 -2.559 -4.081 1.00 91.88 80 VAL A O 1
ATOM 635 N N . GLU A 1 81 ? -7.279 -3.983 -3.334 1.00 92.44 81 GLU A N 1
ATOM 636 C CA . GLU A 1 81 ? -7.167 -4.895 -4.482 1.00 92.44 81 GLU A CA 1
ATOM 637 C C . GLU A 1 81 ? -7.384 -4.157 -5.812 1.00 92.44 81 GLU A C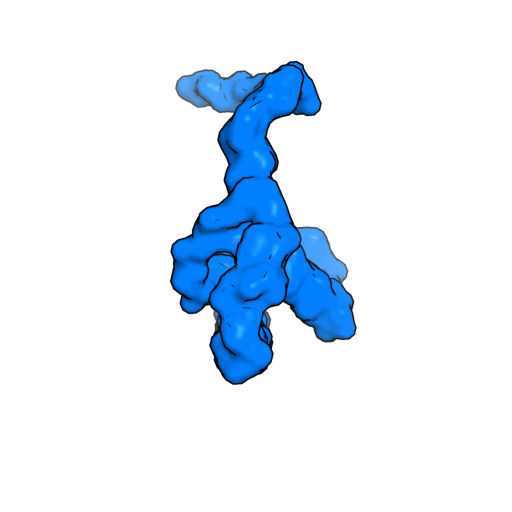 1
ATOM 639 O O . GLU A 1 81 ? -6.575 -4.279 -6.730 1.00 92.44 81 GLU A O 1
ATOM 644 N N . ARG A 1 82 ? -8.421 -3.310 -5.888 1.00 94.25 82 ARG A N 1
ATOM 645 C CA . ARG A 1 82 ? -8.707 -2.504 -7.086 1.00 94.25 82 ARG A CA 1
ATOM 646 C C . ARG A 1 82 ? -7.610 -1.490 -7.402 1.00 94.25 82 ARG A C 1
ATOM 648 O O . ARG A 1 82 ? -7.300 -1.281 -8.572 1.00 94.25 82 ARG A O 1
ATOM 655 N N . ALA A 1 83 ? -7.036 -0.853 -6.382 1.00 94.44 83 ALA A N 1
ATOM 656 C CA . ALA A 1 83 ? -5.938 0.092 -6.559 1.00 94.44 83 ALA A CA 1
ATOM 657 C C . ALA A 1 83 ? -4.691 -0.604 -7.127 1.00 94.44 83 ALA A C 1
ATOM 659 O O . ALA A 1 83 ? -4.032 -0.058 -8.010 1.00 94.44 83 ALA A O 1
ATOM 660 N N . ILE A 1 84 ? -4.404 -1.830 -6.676 1.00 92.81 84 ILE A N 1
ATOM 661 C CA . ILE A 1 84 ? -3.292 -2.635 -7.193 1.00 92.81 84 ILE A CA 1
ATOM 662 C C . ILE A 1 84 ? -3.544 -3.032 -8.649 1.00 92.81 84 ILE A C 1
ATOM 664 O O . ILE A 1 84 ? -2.650 -2.867 -9.474 1.00 92.81 84 ILE A O 1
ATOM 668 N N . ASP A 1 85 ? -4.747 -3.500 -8.990 1.00 93.06 85 ASP A N 1
ATOM 669 C CA . ASP A 1 85 ? -5.085 -3.880 -10.370 1.00 93.06 85 ASP A CA 1
ATOM 670 C C . ASP A 1 85 ? -4.895 -2.704 -11.340 1.00 93.06 85 ASP A C 1
ATOM 672 O O . ASP A 1 85 ? -4.325 -2.846 -12.426 1.00 93.06 85 ASP A O 1
ATOM 676 N N . LEU A 1 86 ? -5.315 -1.511 -10.915 1.00 93.19 86 LEU A N 1
ATOM 677 C CA . LEU A 1 86 ? -5.147 -0.286 -11.683 1.00 93.19 86 LEU A CA 1
ATOM 678 C C . LEU A 1 86 ? -3.670 0.117 -11.808 1.00 93.19 86 LEU A C 1
ATOM 680 O O . LEU A 1 86 ? -3.224 0.503 -12.892 1.00 93.19 86 LEU A O 1
ATOM 684 N N . ALA A 1 87 ? -2.898 -0.003 -10.725 1.00 92.62 87 ALA A N 1
ATOM 685 C CA . ALA A 1 87 ? -1.467 0.274 -10.727 1.00 92.62 87 ALA A CA 1
ATOM 686 C C . ALA A 1 87 ? -0.703 -0.660 -11.676 1.00 92.62 87 ALA A C 1
ATOM 688 O O . ALA A 1 87 ? 0.092 -0.184 -12.484 1.00 92.62 87 ALA A O 1
ATOM 689 N N . VAL A 1 88 ? -0.998 -1.964 -11.652 1.00 90.50 88 VAL A N 1
ATOM 690 C CA . VAL A 1 88 ? -0.410 -2.951 -12.573 1.00 90.50 88 VAL A CA 1
ATOM 691 C C . VAL A 1 88 ? -0.714 -2.589 -14.025 1.00 90.50 88 VAL A C 1
ATOM 693 O O . VAL A 1 88 ? 0.196 -2.562 -14.852 1.00 90.50 88 VAL A O 1
ATOM 696 N N . GLY A 1 89 ? -1.968 -2.243 -14.335 1.00 89.62 89 GLY A N 1
ATOM 697 C CA . GLY A 1 89 ? -2.351 -1.804 -15.679 1.00 89.62 89 GLY A CA 1
ATOM 698 C C . GLY A 1 89 ? -1.579 -0.562 -16.136 1.00 89.62 89 GLY A C 1
ATOM 699 O O . GLY A 1 89 ? -1.092 -0.510 -17.268 1.00 89.62 89 GLY A O 1
ATOM 700 N N . ARG A 1 90 ? -1.398 0.419 -15.242 1.00 89.62 90 ARG A N 1
ATOM 701 C CA . A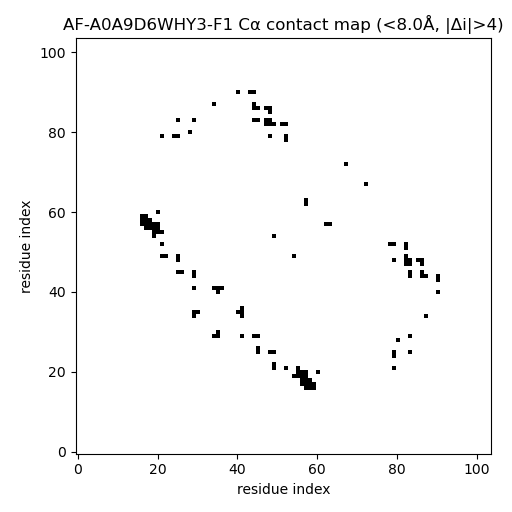RG A 1 90 ? -0.610 1.622 -15.537 1.00 89.62 90 ARG A CA 1
ATOM 702 C C . ARG A 1 90 ? 0.859 1.313 -15.769 1.00 89.62 90 ARG A C 1
ATOM 704 O O . ARG A 1 90 ? 1.404 1.787 -16.762 1.00 89.62 90 ARG A O 1
ATOM 711 N N . VAL A 1 91 ? 1.489 0.512 -14.915 1.00 88.75 91 VAL A N 1
ATOM 712 C CA . VAL A 1 91 ? 2.908 0.162 -15.068 1.00 88.75 91 VAL A CA 1
ATOM 713 C C . VAL A 1 91 ? 3.141 -0.630 -16.353 1.00 88.75 91 VAL A C 1
ATOM 715 O O . VAL A 1 91 ? 4.054 -0.293 -17.102 1.00 88.75 91 VAL A O 1
ATOM 718 N N . ALA A 1 92 ? 2.264 -1.582 -16.686 1.00 84.94 92 ALA A N 1
ATOM 719 C CA . ALA A 1 92 ? 2.327 -2.304 -17.956 1.00 84.94 92 ALA A CA 1
ATOM 720 C C . ALA A 1 92 ? 2.227 -1.356 -19.168 1.00 84.94 92 ALA A C 1
ATOM 722 O O . ALA A 1 92 ? 2.997 -1.478 -20.121 1.00 84.94 92 ALA A O 1
ATOM 723 N N . SER A 1 93 ? 1.332 -0.361 -19.117 1.00 82.50 93 SER A N 1
ATOM 724 C CA . SER A 1 93 ? 1.213 0.649 -20.182 1.00 82.50 93 SER A CA 1
ATOM 725 C C . SER A 1 93 ? 2.396 1.627 -20.238 1.00 82.50 93 SER A C 1
ATOM 727 O O . SER A 1 93 ? 2.778 2.073 -21.317 1.00 82.50 93 SER A O 1
ATOM 729 N N . ALA A 1 94 ? 3.011 1.942 -19.094 1.00 77.50 94 ALA A N 1
ATOM 730 C CA . ALA A 1 94 ? 4.131 2.873 -18.995 1.00 77.50 94 ALA A CA 1
ATOM 731 C C . ALA A 1 94 ? 5.465 2.239 -19.422 1.00 77.50 94 ALA A C 1
ATOM 733 O O . ALA A 1 94 ? 6.291 2.906 -20.045 1.00 77.50 94 ALA A O 1
ATOM 734 N N . GLN A 1 95 ? 5.676 0.948 -19.141 1.00 64.06 95 GLN A N 1
ATOM 735 C CA . GLN A 1 95 ? 6.864 0.208 -19.588 1.00 64.06 95 GLN A CA 1
ATOM 736 C C . GLN A 1 95 ? 6.952 0.128 -21.120 1.00 64.06 95 GLN A C 1
ATOM 738 O O . GLN A 1 95 ? 8.049 0.196 -21.668 1.00 64.06 95 GLN A O 1
ATOM 743 N N . TRP A 1 96 ? 5.811 0.092 -21.819 1.00 55.84 96 TRP A N 1
ATOM 744 C CA . TRP A 1 96 ? 5.768 0.220 -23.280 1.00 55.84 96 TRP A CA 1
ATOM 745 C C . TRP A 1 96 ? 6.318 1.572 -23.771 1.00 55.84 96 TRP A C 1
ATOM 747 O O . TRP A 1 96 ? 6.972 1.637 -24.809 1.00 55.84 96 TRP A O 1
ATOM 757 N N . GLY A 1 97 ? 6.087 2.649 -23.012 1.00 53.56 97 GLY A N 1
ATOM 758 C CA . GLY A 1 97 ? 6.570 3.994 -23.330 1.00 53.56 97 GLY A CA 1
ATOM 759 C C . GLY A 1 97 ? 8.060 4.200 -23.045 1.00 53.56 97 GLY A C 1
ATOM 760 O O . GLY A 1 97 ? 8.763 4.745 -23.887 1.00 53.56 97 GLY A O 1
ATOM 761 N N . ARG A 1 98 ? 8.575 3.711 -21.904 1.00 53.81 98 ARG A N 1
ATOM 762 C CA . ARG A 1 98 ? 9.988 3.914 -21.507 1.00 53.81 98 ARG A CA 1
ATOM 763 C C .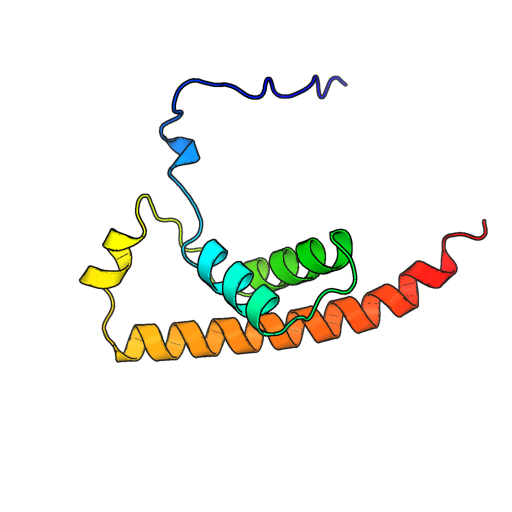 ARG A 1 98 ? 11.010 3.198 -22.401 1.00 53.81 98 ARG A C 1
ATOM 765 O O . ARG A 1 98 ? 12.173 3.589 -22.427 1.00 53.81 98 ARG A O 1
ATOM 772 N N . GLY A 1 99 ? 10.592 2.192 -23.174 1.00 50.25 99 GLY A N 1
ATOM 773 C CA . GLY A 1 99 ? 11.453 1.517 -24.152 1.00 50.25 99 GLY A CA 1
ATOM 774 C C . GLY A 1 99 ? 11.899 2.390 -25.336 1.00 50.25 99 GLY A C 1
ATOM 775 O O . GLY A 1 99 ? 12.781 1.968 -26.080 1.00 50.25 99 GLY A O 1
ATOM 776 N N . ASN A 1 100 ? 11.328 3.589 -25.523 1.00 51.38 100 ASN A N 1
ATOM 777 C CA . ASN A 1 100 ? 11.655 4.473 -26.649 1.00 51.38 100 ASN A CA 1
ATOM 778 C C . ASN A 1 100 ? 12.629 5.627 -26.315 1.00 51.38 100 ASN A C 1
ATOM 780 O O . ASN A 1 100 ? 13.034 6.337 -27.232 1.00 51.38 100 ASN A O 1
ATOM 784 N N . GLU A 1 101 ? 13.053 5.788 -25.052 1.00 52.34 101 GLU A N 1
ATOM 785 C CA . GLU A 1 101 ? 13.885 6.929 -24.610 1.00 52.34 101 GLU A CA 1
ATOM 786 C C . GLU A 1 101 ? 15.345 6.557 -24.284 1.00 52.34 101 GLU A C 1
ATOM 788 O O . GLU A 1 101 ? 16.134 7.417 -23.911 1.00 52.34 101 GLU A O 1
ATOM 793 N N . SER A 1 102 ? 15.752 5.291 -24.448 1.00 47.28 102 SER A N 1
ATOM 794 C CA . SER A 1 102 ? 17.152 4.848 -24.244 1.00 47.28 102 SER A CA 1
ATOM 795 C C . SER A 1 102 ? 17.998 4.836 -25.530 1.00 47.28 102 SER A C 1
ATOM 797 O O . SER A 1 102 ? 19.032 4.174 -25.587 1.00 47.28 102 SER A O 1
ATOM 799 N N . GLY A 1 103 ? 17.555 5.541 -26.574 1.00 48.41 103 GLY A N 1
ATOM 800 C CA . GLY A 1 103 ? 18.205 5.586 -27.887 1.00 48.41 103 GLY A CA 1
ATOM 801 C C . GLY A 1 103 ? 18.256 6.987 -28.497 1.00 48.41 103 GLY A C 1
ATOM 802 O O . GLY A 1 103 ? 17.920 7.134 -29.671 1.00 48.41 103 GLY A O 1
ATOM 803 N N . ALA A 1 104 ? 18.638 7.996 -27.710 1.00 36.31 104 ALA A N 1
ATOM 804 C CA . ALA A 1 104 ? 18.956 9.344 -28.186 1.00 36.31 104 ALA A CA 1
ATOM 805 C C . ALA A 1 104 ? 20.322 9.792 -27.656 1.00 36.31 104 ALA A C 1
ATOM 807 O O . ALA A 1 104 ? 20.572 9.594 -26.445 1.00 36.31 104 ALA A O 1
#

Solvent-accessible surface area (backbone atoms only — not comparable to full-atom values): 6379 Å² total; per-residue (Å²): 134,89,82,71,76,78,72,94,73,72,80,84,52,80,63,76,45,53,42,50,67,58,54,64,58,49,52,51,51,46,57,74,65,66,76,48,96,47,73,65,57,41,50,51,32,48,54,46,20,55,70,69,43,82,89,46,76,38,69,51,78,67,62,53,71,76,73,50,53,74,68,54,52,53,55,51,50,56,48,50,55,52,24,43,56,53,17,50,54,48,50,60,60,46,55,67,56,61,74,70,72,85,79,125

Radius of gyration: 17.03 Å; Cα contacts (8 Å, |Δi|>4): 68; chains: 1; bounding box: 41×35×46 Å

Foldseek 3Di:
DDPPDPPPDDPPDLCVLKDFLCQVVLLVVCVVVVLDPDDVLSVQLSVQLCVQDDGDIDNDNVVDVVPDDPVNVVVNNVSSVVSSVVSSVVSVVVVVVVVVPPPD